Protein AF-A0A8T6MKH1-F1 (afdb_monomer)

Secondary structure (DSSP, 8-state):
---------TT-------EEEETTTTEEEEGGGSEEEEE--SSS--EEEEE-TTT-----EEE--HHHHHHHHHHHHHHSTT--

Structure (mmCIF, N/CA/C/O backbone):
data_AF-A0A8T6MKH1-F1
#
_entry.id   AF-A0A8T6MKH1-F1
#
loop_
_atom_site.group_PDB
_atom_site.id
_atom_site.type_symbol
_atom_site.label_atom_id
_atom_site.label_alt_id
_atom_site.label_comp_id
_atom_site.label_asym_id
_atom_site.label_entity_id
_atom_site.label_seq_id
_atom_site.pdbx_PDB_ins_code
_atom_site.Cartn_x
_atom_site.Cartn_y
_atom_site.Cartn_z
_atom_site.occupancy
_atom_site.B_iso_or_equiv
_atom_site.auth_seq_id
_atom_site.auth_comp_id
_atom_site.auth_asym_id
_atom_site.auth_atom_id
_atom_site.pdbx_PDB_model_num
ATOM 1 N N . MET A 1 1 ? -19.477 16.930 -8.324 1.00 31.83 1 MET A N 1
ATOM 2 C CA . MET A 1 1 ? -18.964 17.692 -7.166 1.00 31.83 1 MET A CA 1
ATOM 3 C C . MET A 1 1 ? -18.727 16.687 -6.053 1.00 31.83 1 MET A C 1
ATOM 5 O O . MET A 1 1 ? -19.682 16.293 -5.401 1.00 31.83 1 MET A O 1
ATOM 9 N N . ASN A 1 2 ? -17.502 16.175 -5.933 1.00 31.62 2 ASN A N 1
ATOM 10 C CA . ASN A 1 2 ? -17.149 15.225 -4.880 1.00 31.62 2 ASN A CA 1
ATOM 11 C C . ASN A 1 2 ? -16.590 16.037 -3.719 1.00 31.62 2 ASN A C 1
ATOM 13 O O . ASN A 1 2 ? -15.475 16.540 -3.794 1.00 31.62 2 ASN A O 1
ATOM 17 N N . THR A 1 3 ? -17.411 16.239 -2.697 1.00 33.41 3 THR A N 1
ATOM 18 C CA . THR A 1 3 ? -17.008 16.912 -1.467 1.00 33.41 3 THR A CA 1
ATOM 19 C C . THR A 1 3 ? -16.044 15.982 -0.735 1.00 33.41 3 THR A C 1
ATOM 21 O O . THR A 1 3 ? -16.469 15.018 -0.099 1.00 33.41 3 THR A O 1
ATOM 24 N N . GLU A 1 4 ? -14.743 16.226 -0.867 1.00 37.94 4 GLU A N 1
ATOM 25 C CA . GLU A 1 4 ? -13.729 15.607 -0.018 1.00 37.94 4 GLU A CA 1
ATOM 26 C C . GLU A 1 4 ? -13.939 16.136 1.402 1.00 37.94 4 GLU A C 1
ATOM 28 O O . GLU A 1 4 ? -13.505 17.224 1.775 1.00 37.94 4 GLU A O 1
ATOM 33 N N . ILE A 1 5 ? -14.712 15.390 2.192 1.00 41.91 5 ILE A N 1
ATOM 34 C CA . ILE A 1 5 ? -14.867 15.654 3.618 1.00 41.91 5 ILE A CA 1
ATOM 35 C C . ILE A 1 5 ? -13.557 15.218 4.279 1.00 41.91 5 ILE A C 1
ATOM 37 O O . ILE A 1 5 ? -13.425 14.093 4.761 1.00 41.91 5 ILE A O 1
ATOM 41 N N . SER A 1 6 ? -12.576 16.116 4.285 1.00 43.34 6 SER A N 1
ATOM 42 C CA . SER A 1 6 ? -11.347 15.991 5.064 1.00 43.34 6 SER A CA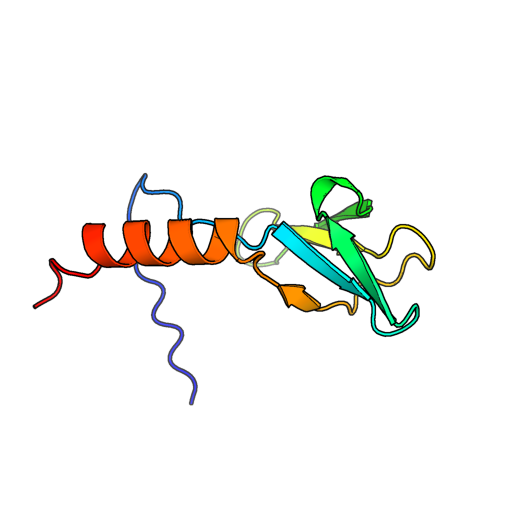 1
ATOM 43 C C . SER A 1 6 ? -11.698 16.104 6.548 1.00 43.34 6 SER A C 1
ATOM 45 O O . SER A 1 6 ? -11.694 17.188 7.133 1.00 43.34 6 SER A O 1
ATOM 47 N N . VAL A 1 7 ? -12.080 14.986 7.173 1.00 50.03 7 VAL A N 1
ATOM 48 C CA . VAL A 1 7 ? -12.363 14.952 8.613 1.00 50.03 7 VAL A CA 1
ATOM 49 C C . VAL A 1 7 ? -11.036 15.118 9.359 1.00 50.03 7 VAL A C 1
ATOM 51 O O . VAL A 1 7 ? -10.222 14.200 9.424 1.00 50.03 7 VAL A O 1
ATOM 54 N N . ASN A 1 8 ? -10.805 16.294 9.943 1.00 48.19 8 ASN A N 1
ATOM 55 C CA . ASN A 1 8 ? -9.659 16.545 10.818 1.00 48.19 8 ASN A CA 1
ATOM 56 C C . ASN A 1 8 ? -9.810 15.746 12.128 1.00 48.19 8 ASN A C 1
ATOM 58 O O . ASN A 1 8 ? -10.479 16.172 13.067 1.00 48.19 8 ASN A O 1
ATOM 62 N N . LEU A 1 9 ? -9.198 14.559 12.191 1.00 54.28 9 LEU A N 1
ATOM 63 C CA . LEU A 1 9 ? -9.330 13.594 13.298 1.00 54.28 9 LEU A CA 1
ATOM 64 C C . LEU A 1 9 ? -8.236 13.707 14.382 1.00 54.28 9 LEU A C 1
ATOM 66 O O . LEU A 1 9 ? -8.133 12.836 15.254 1.00 54.28 9 LEU A O 1
ATOM 70 N N . GLY A 1 10 ? -7.415 14.762 14.365 1.00 55.84 10 GLY A N 1
ATOM 71 C CA . GLY A 1 10 ? -6.289 14.935 15.295 1.00 55.84 10 GLY A CA 1
ATOM 72 C C . GLY A 1 10 ? -5.243 13.809 15.193 1.00 55.84 10 GLY A C 1
ATOM 73 O O . GLY A 1 10 ? -5.042 13.237 14.127 1.00 55.84 10 GLY A O 1
ATOM 74 N N . ASN A 1 11 ? -4.605 13.426 16.313 1.00 56.81 11 ASN A N 1
ATOM 75 C CA . ASN A 1 11 ? -3.583 12.353 16.405 1.00 56.81 11 ASN A CA 1
ATOM 76 C C . ASN A 1 11 ? -4.084 10.926 16.067 1.00 56.81 11 ASN A C 1
ATOM 78 O O . ASN A 1 11 ? -3.373 9.935 16.268 1.00 56.81 11 ASN A O 1
ATOM 82 N N . LYS A 1 12 ? -5.323 10.772 15.596 1.00 65.56 12 LYS A N 1
ATOM 83 C CA . LYS A 1 12 ? -5.934 9.470 15.331 1.00 65.56 12 LYS A CA 1
ATOM 84 C C . LYS A 1 12 ? -5.629 9.033 13.903 1.00 65.56 12 LYS A C 1
ATOM 86 O O . LYS A 1 12 ? -6.384 9.3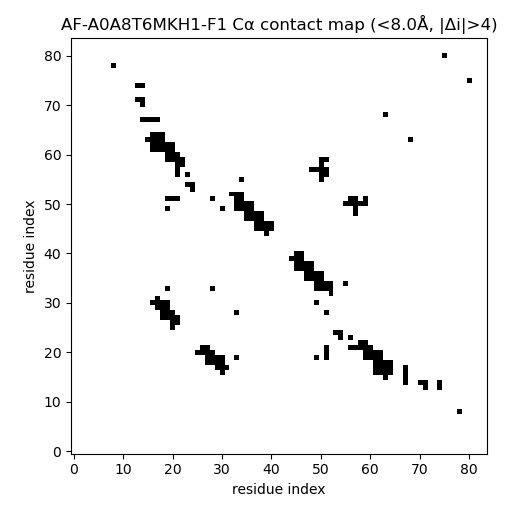19 12.983 1.00 65.56 12 LYS A O 1
ATOM 91 N N . LYS A 1 13 ? -4.541 8.280 13.739 1.00 76.12 13 LYS A N 1
ATOM 92 C CA . LYS A 1 13 ? -4.120 7.749 12.434 1.00 76.12 13 LYS A CA 1
ATOM 93 C C . LYS A 1 13 ? -5.173 6.798 11.854 1.00 76.12 13 LYS A C 1
ATOM 95 O O . LYS A 1 13 ? -5.436 5.734 12.427 1.00 76.12 13 LYS A O 1
ATOM 100 N N . GLU A 1 14 ? -5.771 7.196 10.738 1.00 83.75 14 GLU A N 1
ATOM 101 C CA . GLU A 1 14 ? -6.641 6.350 9.926 1.00 83.75 14 GLU A CA 1
ATOM 102 C C . GLU A 1 14 ? -5.846 5.163 9.354 1.00 83.75 14 GLU A C 1
ATOM 104 O O . GLU A 1 14 ? -4.685 5.322 8.965 1.00 83.75 14 GLU A O 1
ATOM 109 N N . PRO A 1 15 ? -6.410 3.942 9.323 1.00 87.38 15 PRO A N 1
ATOM 110 C CA . PRO A 1 15 ? -5.767 2.825 8.644 1.00 87.38 15 PRO A CA 1
ATOM 111 C C . PRO A 1 15 ? -5.663 3.081 7.136 1.00 87.38 15 PRO A C 1
ATOM 113 O O . PRO A 1 15 ? -6.672 3.064 6.442 1.00 87.38 15 PRO A O 1
ATOM 116 N N . LEU A 1 16 ? -4.437 3.262 6.645 1.00 88.69 16 LEU A N 1
ATOM 117 C CA . LEU A 1 16 ? -4.139 3.415 5.219 1.00 88.69 16 LEU A CA 1
ATOM 118 C C . LEU A 1 16 ? -4.212 2.076 4.457 1.00 88.69 16 LEU A C 1
ATOM 120 O O . LEU A 1 16 ? -4.083 1.015 5.089 1.00 88.69 16 LEU A O 1
ATOM 124 N N . PRO A 1 17 ? -4.391 2.118 3.122 1.00 90.81 17 PRO A N 1
ATOM 125 C CA . PRO A 1 17 ? -4.217 0.971 2.234 1.00 90.81 17 PRO A CA 1
ATOM 126 C C . PRO A 1 17 ? -2.892 0.236 2.460 1.00 90.81 17 PRO A C 1
ATOM 128 O O . PRO A 1 17 ? -1.884 0.843 2.820 1.00 90.81 17 PRO A O 1
ATOM 131 N N . ASP A 1 18 ? -2.902 -1.081 2.269 1.00 94.75 18 ASP A N 1
ATOM 132 C CA . ASP A 1 18 ? -1.718 -1.938 2.418 1.00 94.75 18 ASP A CA 1
ATOM 133 C C . ASP A 1 18 ? -1.440 -2.828 1.208 1.00 94.75 18 ASP A C 1
ATOM 135 O O . ASP A 1 18 ? -0.527 -3.652 1.245 1.00 94.75 18 ASP A O 1
ATOM 139 N N . LEU A 1 19 ? -2.206 -2.632 0.136 1.00 95.88 19 LEU A N 1
ATOM 140 C CA . LEU A 1 19 ? -2.031 -3.304 -1.138 1.00 95.88 19 LEU A CA 1
ATOM 141 C C . LEU A 1 19 ? -1.935 -2.277 -2.265 1.00 95.88 19 LEU A C 1
ATOM 143 O O . LEU A 1 19 ? -2.593 -1.231 -2.231 1.00 95.88 19 LEU A O 1
ATOM 147 N N . TYR A 1 20 ? -1.131 -2.609 -3.265 1.00 95.50 20 TYR A N 1
ATOM 148 C CA . TYR A 1 20 ? -0.932 -1.855 -4.491 1.00 95.50 20 TYR A CA 1
ATOM 149 C C . TYR A 1 20 ? -1.169 -2.777 -5.684 1.00 95.50 20 TYR A C 1
ATOM 151 O O . TYR A 1 20 ? -0.500 -3.797 -5.824 1.00 95.50 20 TYR A O 1
ATOM 159 N N . TYR A 1 21 ? -2.127 -2.425 -6.531 1.00 95.75 21 TYR A N 1
ATOM 160 C CA . TYR A 1 21 ? -2.422 -3.138 -7.767 1.00 95.75 21 TYR A CA 1
ATOM 161 C C . TYR A 1 21 ? -1.776 -2.417 -8.949 1.00 95.75 21 TYR A C 1
ATOM 163 O O . TYR A 1 21 ? -2.093 -1.251 -9.193 1.00 95.75 21 TYR A O 1
ATOM 171 N N . CYS A 1 22 ? -0.916 -3.112 -9.689 1.00 95.75 22 CYS A N 1
ATOM 172 C CA . CYS A 1 22 ? -0.304 -2.609 -10.912 1.00 95.75 22 CYS A CA 1
ATOM 173 C C . CYS A 1 22 ? -1.126 -3.057 -12.135 1.00 95.75 22 CYS A C 1
ATOM 175 O O . CYS A 1 22 ? -1.256 -4.264 -12.341 1.00 95.75 22 CYS A O 1
ATOM 177 N N . PRO A 1 23 ? -1.661 -2.131 -12.954 1.00 94.12 23 PRO A N 1
ATOM 178 C CA . PRO A 1 23 ? -2.429 -2.482 -14.148 1.00 94.12 23 PRO A CA 1
ATOM 179 C C . PRO A 1 23 ? -1.562 -3.073 -15.266 1.00 94.12 23 PRO A C 1
ATOM 181 O O . PRO A 1 23 ? -2.050 -3.915 -16.008 1.00 94.12 23 PRO A O 1
ATOM 184 N N . GLU A 1 24 ? -0.292 -2.674 -15.363 1.00 94.12 24 GLU A N 1
ATOM 185 C CA . GLU A 1 24 ? 0.627 -3.165 -16.400 1.00 94.12 24 GLU A CA 1
ATOM 186 C C . GLU A 1 24 ? 1.019 -4.629 -16.177 1.00 94.12 24 GLU A C 1
ATOM 188 O O . GLU A 1 24 ? 1.060 -5.422 -17.114 1.00 94.12 24 GLU A O 1
ATOM 193 N N . CYS A 1 25 ? 1.278 -5.007 -14.922 1.00 93.31 25 CYS A N 1
ATOM 194 C CA . CYS A 1 25 ? 1.611 -6.389 -14.573 1.00 93.31 25 CYS A CA 1
ATOM 195 C C . CYS A 1 25 ? 0.372 -7.254 -14.297 1.00 93.31 25 CYS A C 1
ATOM 197 O O . CYS A 1 25 ? 0.504 -8.470 -14.215 1.00 93.31 25 CYS A O 1
ATOM 199 N N . ASP A 1 26 ? -0.797 -6.640 -14.093 1.00 94.75 26 ASP A N 1
ATOM 200 C CA . ASP A 1 26 ? -2.014 -7.269 -13.556 1.00 94.75 26 ASP A CA 1
ATOM 201 C C . ASP A 1 26 ? -1.774 -8.028 -12.233 1.00 94.75 26 ASP A C 1
ATOM 203 O O . ASP A 1 26 ? -2.325 -9.097 -11.967 1.00 94.75 26 ASP A O 1
ATOM 207 N N . LEU A 1 27 ? -0.915 -7.462 -11.379 1.00 94.00 27 LEU A N 1
ATOM 208 C CA . LEU A 1 27 ? -0.497 -8.057 -10.110 1.00 94.00 27 LEU A CA 1
ATOM 209 C C . LEU A 1 27 ? -0.776 -7.136 -8.926 1.00 94.00 27 LEU A C 1
ATOM 211 O O . LEU A 1 27 ? -0.821 -5.909 -9.043 1.00 94.00 27 LEU A O 1
ATOM 215 N N . GLU A 1 28 ? -0.945 -7.754 -7.760 1.00 94.81 28 GLU A N 1
ATOM 216 C CA . GLU A 1 28 ? -1.141 -7.073 -6.486 1.00 94.81 28 GLU A CA 1
ATOM 217 C C . GLU A 1 28 ? 0.035 -7.345 -5.543 1.00 94.81 28 GLU A C 1
ATOM 219 O O . GLU A 1 28 ? 0.456 -8.486 -5.353 1.00 94.81 28 GLU A O 1
ATOM 224 N N . PHE A 1 29 ? 0.537 -6.280 -4.925 1.00 94.56 29 PHE A N 1
ATOM 225 C CA . PHE A 1 29 ? 1.706 -6.291 -4.054 1.00 94.56 29 PHE A CA 1
ATOM 226 C C . PHE A 1 29 ? 1.365 -5.685 -2.700 1.00 94.56 29 PHE A C 1
ATOM 228 O O . PHE A 1 29 ? 0.492 -4.819 -2.594 1.00 94.56 29 PHE A O 1
ATOM 235 N N . ASN A 1 30 ? 2.090 -6.077 -1.651 1.00 95.38 30 ASN A N 1
ATOM 236 C CA . ASN A 1 30 ? 2.062 -5.289 -0.427 1.00 95.38 30 ASN A CA 1
ATOM 237 C C . ASN A 1 30 ? 2.749 -3.944 -0.681 1.00 95.38 30 ASN A C 1
ATOM 239 O O . ASN A 1 30 ? 3.817 -3.910 -1.288 1.00 95.38 30 ASN A O 1
ATOM 243 N N . THR A 1 31 ? 2.204 -2.845 -0.161 1.00 91.75 31 THR A N 1
ATOM 244 C CA . THR A 1 31 ? 2.843 -1.525 -0.310 1.00 91.75 31 THR A CA 1
ATOM 245 C C . THR A 1 31 ? 4.266 -1.491 0.258 1.00 91.75 31 THR A C 1
ATOM 247 O O . THR A 1 31 ? 5.104 -0.754 -0.248 1.00 91.75 31 THR A O 1
ATOM 250 N N . SER A 1 32 ? 4.593 -2.343 1.239 1.00 92.75 32 SER A N 1
ATOM 251 C CA . SER A 1 32 ? 5.960 -2.483 1.760 1.00 92.75 32 SER A CA 1
ATOM 252 C C . SER A 1 32 ? 6.953 -3.112 0.778 1.00 92.75 32 SER A C 1
ATOM 254 O O . SER A 1 32 ? 8.151 -3.070 1.032 1.00 92.75 32 SER A O 1
ATOM 256 N N . GLN A 1 33 ? 6.465 -3.773 -0.274 1.00 93.62 33 GLN A N 1
ATOM 257 C CA . GLN A 1 33 ? 7.279 -4.380 -1.332 1.00 93.62 33 GLN A CA 1
ATOM 258 C C . GLN A 1 33 ? 7.436 -3.448 -2.536 1.00 93.62 33 GLN A C 1
ATOM 260 O O . GLN A 1 33 ? 8.312 -3.670 -3.365 1.00 93.62 33 GLN A O 1
ATOM 265 N N . CYS A 1 34 ? 6.585 -2.430 -2.648 1.00 93.62 34 CYS A N 1
ATOM 266 C CA . CYS A 1 34 ? 6.620 -1.472 -3.740 1.00 93.62 34 CYS A CA 1
ATOM 267 C C . CYS A 1 34 ? 7.766 -0.470 -3.582 1.00 93.62 34 CYS A C 1
ATOM 269 O O . CYS A 1 34 ? 8.215 -0.170 -2.473 1.00 93.62 34 CYS A O 1
ATOM 271 N N . ILE A 1 35 ? 8.189 0.100 -4.709 1.00 93.50 35 ILE A N 1
ATOM 272 C CA . ILE A 1 35 ? 9.173 1.183 -4.730 1.00 93.50 35 ILE A CA 1
ATOM 273 C C . ILE A 1 35 ? 8.492 2.437 -4.190 1.00 93.50 35 ILE A C 1
ATOM 275 O O . ILE A 1 35 ? 7.461 2.845 -4.717 1.00 93.50 35 ILE A O 1
ATOM 279 N N . GLN A 1 36 ? 9.052 3.043 -3.147 1.00 92.00 36 GLN A N 1
ATOM 280 C CA . GLN A 1 36 ? 8.527 4.278 -2.567 1.00 92.00 36 GLN A CA 1
ATOM 281 C C . GLN A 1 36 ? 9.160 5.484 -3.248 1.00 92.00 36 GLN A C 1
ATOM 283 O O . GLN A 1 36 ? 10.381 5.562 -3.376 1.00 92.00 36 GLN A O 1
ATOM 288 N N . ILE A 1 37 ? 8.319 6.423 -3.659 1.00 86.94 37 ILE A N 1
ATOM 289 C CA . ILE A 1 37 ? 8.730 7.686 -4.257 1.00 86.94 37 ILE A CA 1
ATOM 290 C C . ILE A 1 37 ? 8.128 8.795 -3.407 1.00 86.94 37 ILE A C 1
ATOM 292 O O . ILE A 1 37 ? 6.932 8.793 -3.117 1.00 86.94 37 ILE A O 1
ATOM 296 N N . GLU A 1 38 ? 8.964 9.727 -2.970 1.00 84.56 38 GLU A N 1
ATOM 297 C CA . GLU A 1 38 ? 8.490 10.951 -2.337 1.00 84.56 38 GLU A CA 1
ATOM 298 C C . GLU A 1 38 ? 8.151 11.963 -3.426 1.00 84.56 38 GLU A C 1
ATOM 300 O O . GLU A 1 38 ? 9.015 12.356 -4.210 1.00 84.56 38 GLU A O 1
ATOM 305 N N . GLU A 1 39 ? 6.890 12.383 -3.474 1.00 79.62 39 GLU A N 1
ATOM 306 C CA . GLU A 1 39 ? 6.431 13.433 -4.373 1.00 79.62 39 GLU A CA 1
ATOM 307 C C . GLU A 1 39 ? 6.166 14.725 -3.600 1.00 79.62 39 GLU A C 1
ATOM 309 O O . GLU A 1 39 ? 5.689 14.735 -2.459 1.00 79.62 39 GLU A O 1
ATOM 314 N N . LEU A 1 40 ? 6.530 15.837 -4.235 1.00 71.94 40 LEU A N 1
ATOM 315 C CA . LEU A 1 40 ? 6.360 17.184 -3.712 1.00 71.94 40 LEU A CA 1
ATOM 316 C C . LEU A 1 40 ? 5.061 17.765 -4.263 1.00 71.94 40 LEU A C 1
ATOM 318 O O . LEU A 1 40 ? 4.905 17.885 -5.476 1.00 71.94 40 LEU A O 1
ATOM 322 N N . ASP A 1 41 ? 4.160 18.173 -3.374 1.00 63.94 41 ASP A N 1
ATOM 323 C CA . ASP A 1 41 ? 3.071 19.079 -3.734 1.00 63.94 41 ASP A CA 1
ATOM 324 C C . ASP A 1 41 ? 3.491 20.533 -3.476 1.00 63.94 41 ASP A C 1
ATOM 326 O O . ASP A 1 41 ? 4.199 20.834 -2.508 1.00 63.94 41 ASP A O 1
ATOM 330 N N . TRP A 1 42 ? 3.028 21.427 -4.348 1.00 57.41 42 TRP A N 1
ATOM 331 C CA . TRP A 1 42 ? 3.196 22.875 -4.274 1.00 57.41 42 TRP A CA 1
ATOM 332 C C . TRP A 1 42 ? 2.605 23.459 -2.978 1.00 57.41 42 TRP A C 1
ATOM 334 O O . TRP A 1 42 ? 3.171 24.410 -2.438 1.00 57.41 42 TRP A O 1
ATOM 344 N N . GLU A 1 43 ? 1.522 22.882 -2.439 1.00 65.94 43 GLU A N 1
ATOM 345 C CA . GLU A 1 43 ? 0.843 23.425 -1.251 1.00 65.94 43 GLU A CA 1
ATOM 346 C C . GLU A 1 43 ? 1.239 22.758 0.073 1.00 65.94 43 GLU A C 1
ATOM 348 O O . GLU A 1 43 ? 1.329 23.444 1.093 1.00 65.94 43 GLU A O 1
ATOM 353 N N . ASN A 1 44 ? 1.476 21.441 0.109 1.00 53.72 44 ASN A N 1
ATOM 354 C CA . ASN A 1 44 ? 1.732 20.728 1.363 1.00 53.72 44 ASN A CA 1
ATOM 355 C C . ASN A 1 44 ? 2.641 19.500 1.202 1.00 53.72 44 ASN A C 1
ATOM 357 O O . ASN A 1 44 ? 2.246 18.481 0.655 1.00 53.72 44 ASN A O 1
ATOM 361 N N . ARG A 1 45 ? 3.831 19.598 1.812 1.00 57.53 45 ARG A N 1
ATOM 362 C CA . ARG A 1 45 ? 4.602 18.535 2.492 1.00 57.53 45 ARG A CA 1
ATOM 363 C C . ARG A 1 45 ? 4.468 17.123 1.899 1.00 57.53 45 ARG A C 1
ATOM 365 O O . ARG A 1 45 ? 3.522 16.423 2.234 1.00 57.53 45 ARG A O 1
ATOM 372 N N . HIS A 1 46 ? 5.504 16.723 1.157 1.00 60.25 46 HIS A N 1
ATOM 373 C CA . HIS A 1 46 ? 5.924 15.350 0.836 1.00 60.25 46 HIS A CA 1
ATOM 374 C C . HIS A 1 46 ? 4.870 14.263 1.091 1.00 60.25 46 HIS A C 1
ATOM 376 O O . HIS A 1 46 ? 4.647 13.863 2.239 1.00 60.25 46 HIS A O 1
ATOM 382 N N . TYR A 1 47 ? 4.281 13.736 0.022 1.00 74.69 47 TYR A N 1
ATOM 383 C CA . TYR A 1 47 ? 3.484 12.519 0.097 1.00 74.69 47 TYR A CA 1
ATOM 384 C C . TYR A 1 47 ? 4.247 11.361 -0.545 1.00 74.69 47 TYR A C 1
ATOM 386 O O . TYR A 1 47 ? 4.954 11.524 -1.536 1.00 74.69 47 TYR A O 1
ATOM 394 N N . THR A 1 48 ? 4.142 10.178 0.058 1.00 84.00 48 THR A N 1
ATOM 395 C CA . THR A 1 48 ? 4.774 8.968 -0.471 1.00 84.00 48 THR A CA 1
ATOM 396 C C . THR A 1 48 ? 3.814 8.279 -1.428 1.00 84.00 48 THR A C 1
ATOM 398 O O . THR A 1 48 ? 2.736 7.834 -1.021 1.00 84.00 48 THR A O 1
ATOM 401 N N . VA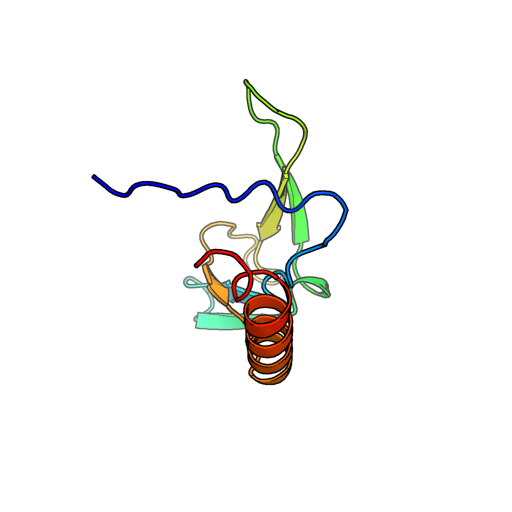L A 1 49 ? 4.225 8.144 -2.683 1.00 88.38 49 VAL A N 1
ATOM 402 C CA . VAL A 1 49 ? 3.581 7.276 -3.668 1.00 88.38 49 VAL A CA 1
ATOM 403 C C . VAL A 1 49 ? 4.376 5.982 -3.831 1.00 88.38 49 VAL A C 1
ATOM 405 O O . VAL A 1 49 ? 5.518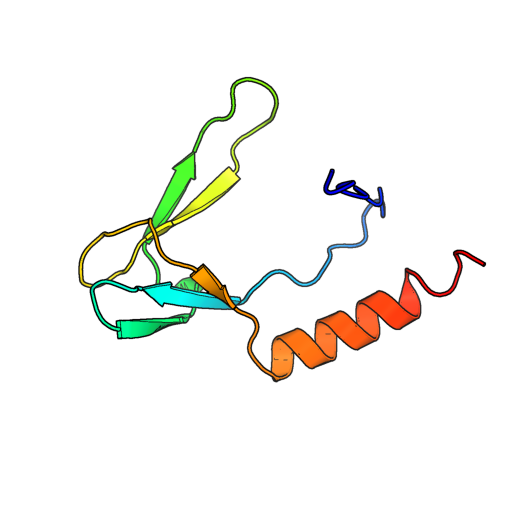 5.864 -3.386 1.00 88.38 49 VAL A O 1
ATOM 408 N N . HIS A 1 50 ? 3.747 4.981 -4.436 1.00 92.38 50 HIS A N 1
ATOM 409 C CA . HIS A 1 50 ? 4.316 3.659 -4.640 1.00 92.38 50 HIS A CA 1
ATOM 410 C C . HIS A 1 50 ? 4.300 3.321 -6.126 1.00 92.38 50 HIS A C 1
ATOM 412 O O . HIS A 1 50 ? 3.323 3.609 -6.819 1.00 92.38 50 HIS A O 1
ATOM 418 N N . SER A 1 51 ? 5.365 2.673 -6.581 1.00 93.88 51 SER A N 1
ATOM 419 C CA . SER A 1 51 ? 5.473 2.115 -7.927 1.00 93.88 51 SER A CA 1
ATOM 420 C C . SER A 1 51 ? 5.608 0.602 -7.873 1.00 93.88 51 SER A C 1
ATOM 422 O O . SER A 1 51 ? 6.110 0.032 -6.895 1.00 93.88 51 SER A O 1
ATOM 424 N N . CYS A 1 52 ? 5.156 -0.048 -8.938 1.00 94.81 52 CYS A N 1
ATOM 425 C CA . CYS A 1 52 ? 5.282 -1.479 -9.132 1.00 94.81 52 CYS A CA 1
ATOM 426 C C . CYS A 1 52 ? 6.756 -1.909 -9.015 1.00 94.81 52 CYS A C 1
ATOM 428 O O . CYS A 1 52 ? 7.603 -1.322 -9.690 1.00 94.81 52 CYS A O 1
ATOM 430 N N . PRO A 1 53 ? 7.084 -2.924 -8.194 1.00 94.50 53 PRO A N 1
ATOM 431 C CA . PRO A 1 53 ? 8.461 -3.399 -8.065 1.00 94.50 53 PRO A CA 1
ATOM 432 C C . PRO A 1 53 ? 8.994 -4.059 -9.344 1.00 94.50 53 PRO A C 1
ATOM 434 O O . PRO A 1 53 ? 10.205 -4.074 -9.547 1.00 94.50 53 PRO A O 1
ATOM 437 N N . ASP A 1 54 ? 8.106 -4.567 -10.202 1.00 93.06 54 ASP A N 1
ATOM 438 C CA . ASP A 1 54 ? 8.497 -5.334 -11.387 1.00 93.06 54 ASP A CA 1
ATOM 439 C C . ASP A 1 54 ? 8.635 -4.458 -12.638 1.00 93.06 54 ASP A C 1
ATOM 441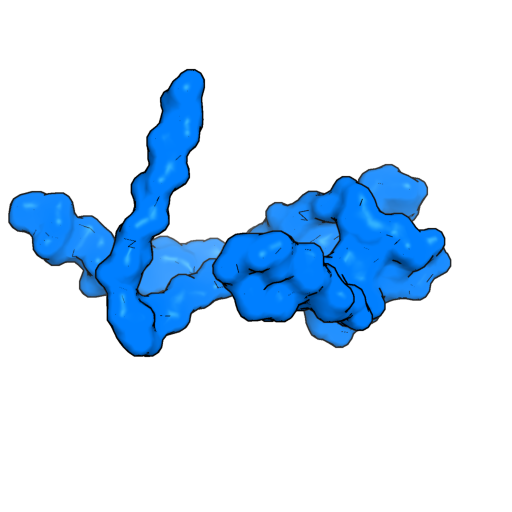 O O . ASP A 1 54 ? 9.635 -4.547 -13.346 1.00 93.06 54 ASP A O 1
ATOM 445 N N . CYS A 1 55 ? 7.649 -3.598 -12.924 1.00 93.56 55 CYS A N 1
ATOM 446 C CA . CYS A 1 55 ? 7.662 -2.748 -14.123 1.00 93.56 55 CYS A CA 1
ATOM 447 C C . CYS A 1 55 ? 8.011 -1.278 -13.849 1.00 93.56 55 CYS A C 1
ATOM 449 O O . CYS A 1 55 ? 8.230 -0.524 -14.793 1.00 93.56 55 CYS A O 1
ATOM 451 N N . GLY A 1 56 ? 8.060 -0.854 -12.581 1.00 91.38 56 GLY A N 1
ATOM 452 C CA . GLY A 1 56 ? 8.361 0.528 -12.202 1.00 91.38 56 GLY A CA 1
ATOM 453 C C . GLY A 1 56 ? 7.230 1.531 -12.446 1.00 91.38 56 GLY A C 1
ATOM 454 O O . GLY A 1 56 ? 7.411 2.707 -12.147 1.00 91.38 56 GLY A O 1
ATOM 455 N N . ASP A 1 57 ? 6.073 1.096 -12.953 1.00 89.88 57 ASP A N 1
ATOM 456 C CA . ASP A 1 57 ? 4.923 1.974 -13.177 1.00 89.88 57 ASP A CA 1
ATOM 457 C C . ASP A 1 57 ? 4.310 2.450 -11.851 1.00 89.88 57 ASP A C 1
ATOM 459 O O . ASP A 1 57 ? 4.176 1.673 -10.902 1.00 89.88 57 ASP A O 1
ATOM 463 N N . ASN A 1 58 ? 3.923 3.725 -11.796 1.00 88.56 58 ASN A N 1
ATOM 464 C CA . ASN A 1 58 ? 3.319 4.375 -10.637 1.00 88.56 58 ASN A CA 1
ATOM 465 C C . ASN A 1 58 ? 1.802 4.613 -10.792 1.00 88.56 58 ASN A C 1
ATOM 467 O O . ASN A 1 58 ? 1.163 5.025 -9.824 1.00 88.56 58 ASN A O 1
ATOM 471 N N . ALA A 1 59 ? 1.196 4.271 -11.937 1.00 88.31 59 ALA A N 1
ATOM 472 C CA . ALA A 1 59 ? -0.237 4.449 -12.215 1.00 88.31 59 ALA A CA 1
ATOM 473 C C . ALA A 1 59 ? -1.169 3.414 -11.540 1.00 88.31 59 ALA A C 1
ATOM 475 O O . ALA A 1 59 ? -2.362 3.311 -11.855 1.00 88.31 59 ALA A O 1
ATOM 476 N N . GLY A 1 60 ? -0.643 2.623 -10.605 1.00 89.62 60 GLY A N 1
ATOM 477 C CA . GLY A 1 60 ? -1.392 1.611 -9.874 1.00 89.62 60 GLY A CA 1
ATOM 478 C C . GLY A 1 60 ? -2.438 2.147 -8.897 1.00 89.62 60 GLY A C 1
ATOM 479 O O . GLY A 1 60 ? -2.525 3.330 -8.573 1.00 89.62 60 GLY A O 1
ATOM 480 N N . LYS A 1 61 ? -3.280 1.231 -8.413 1.00 93.25 61 LYS A N 1
ATOM 481 C CA . LYS A 1 61 ? -4.404 1.534 -7.516 1.00 93.25 61 LYS A CA 1
ATOM 482 C C . LYS A 1 61 ? -4.160 0.958 -6.132 1.00 93.25 61 LYS A C 1
ATOM 484 O O . LYS A 1 61 ? -3.833 -0.218 -5.989 1.00 93.25 61 LYS A O 1
ATOM 489 N N . TYR A 1 62 ? -4.422 1.756 -5.106 1.00 93.38 62 TYR A N 1
ATOM 490 C CA . TYR A 1 62 ? -4.344 1.3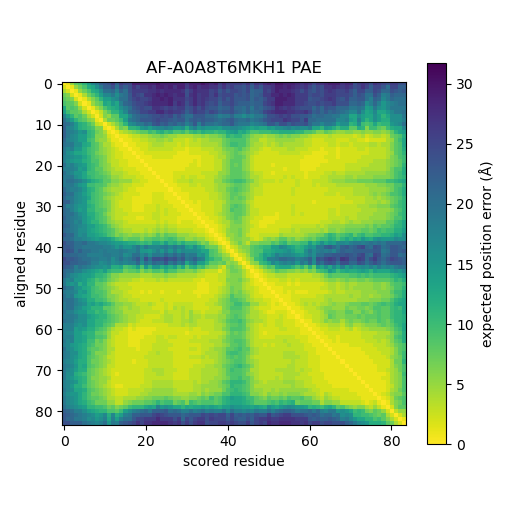03 -3.723 1.00 93.38 62 TYR A CA 1
ATOM 491 C C . TYR A 1 62 ? -5.587 0.525 -3.303 1.00 93.38 62 TYR A C 1
ATOM 493 O O . TYR A 1 62 ? -6.720 0.908 -3.604 1.00 93.38 62 TYR A O 1
ATOM 501 N N . ARG A 1 63 ? -5.373 -0.561 -2.561 1.00 93.25 63 ARG A N 1
ATOM 502 C CA 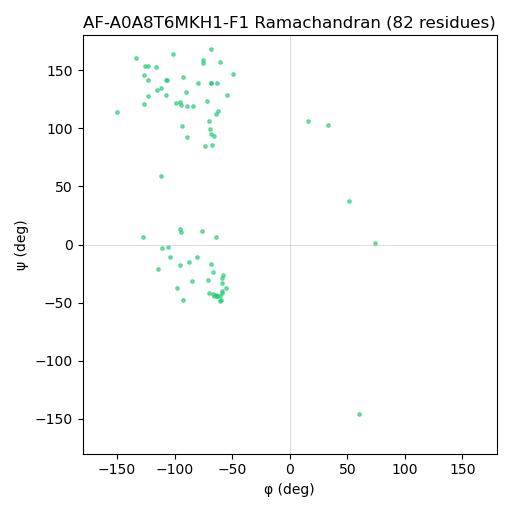. ARG A 1 63 ? -6.425 -1.429 -2.026 1.00 93.25 63 ARG A CA 1
ATOM 503 C C . ARG A 1 63 ? -6.167 -1.749 -0.555 1.00 93.25 63 ARG A C 1
ATOM 505 O O . ARG A 1 63 ? -5.062 -1.602 -0.033 1.00 93.25 63 ARG A O 1
ATOM 512 N N . MET A 1 64 ? -7.217 -2.174 0.139 1.00 94.06 64 MET A N 1
ATOM 513 C CA . MET A 1 64 ? -7.125 -2.652 1.518 1.00 94.06 64 MET A CA 1
ATOM 514 C C . MET A 1 64 ? -7.302 -4.162 1.548 1.00 94.06 64 MET A C 1
ATOM 516 O O . MET A 1 64 ? -8.312 -4.671 1.066 1.00 94.06 64 MET A O 1
ATOM 520 N N . SER A 1 65 ? -6.376 -4.864 2.199 1.00 94.56 65 SER A N 1
ATOM 521 C CA . SER A 1 65 ? -6.587 -6.265 2.557 1.00 94.56 65 SER A CA 1
ATOM 522 C C . SER A 1 65 ? -7.805 -6.404 3.476 1.00 94.56 65 SER A C 1
ATOM 524 O O . SER A 1 65 ? -8.152 -5.479 4.216 1.00 94.56 65 SER A O 1
ATOM 526 N N . GLU A 1 66 ? -8.433 -7.581 3.532 1.00 94.81 66 GLU A N 1
ATOM 527 C CA . GLU A 1 66 ? -9.570 -7.805 4.439 1.00 94.81 66 GLU A CA 1
ATOM 528 C C . GLU A 1 66 ? -9.236 -7.481 5.904 1.00 94.81 66 GLU A C 1
ATOM 53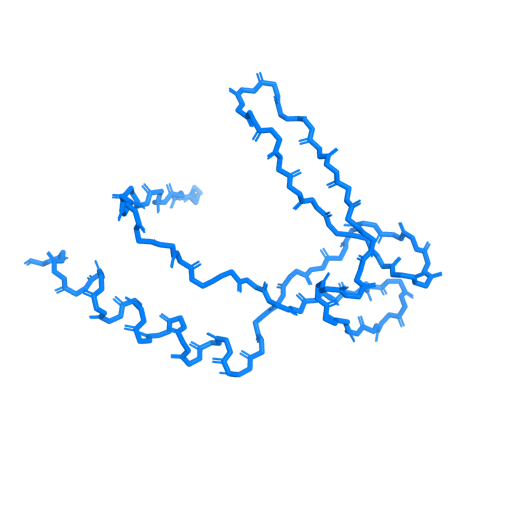0 O O . GLU A 1 66 ? -10.058 -6.947 6.656 1.00 94.81 66 GLU A O 1
ATOM 535 N N . LYS A 1 67 ? -8.005 -7.792 6.327 1.00 93.75 67 LYS A N 1
ATOM 536 C CA . LYS A 1 67 ? -7.502 -7.480 7.668 1.00 93.75 67 LYS A CA 1
ATOM 537 C C . LYS A 1 67 ? -7.454 -5.969 7.889 1.00 93.75 67 LYS A C 1
ATOM 539 O O . LYS A 1 67 ? -7.879 -5.492 8.949 1.00 93.75 67 LYS A O 1
ATOM 544 N N . ARG A 1 68 ? -6.958 -5.217 6.903 1.00 92.31 68 ARG A N 1
ATOM 545 C CA . ARG A 1 68 ? -6.906 -3.753 6.945 1.00 92.31 68 ARG A CA 1
ATOM 546 C C . ARG A 1 68 ? -8.298 -3.146 6.945 1.00 92.31 68 ARG A C 1
ATOM 548 O O . ARG A 1 68 ? -8.579 -2.306 7.796 1.00 92.31 68 ARG A O 1
ATOM 555 N N . LEU A 1 69 ? -9.188 -3.654 6.100 1.00 93.38 69 LEU A N 1
ATOM 556 C CA . LEU A 1 69 ? -10.577 -3.222 6.004 1.00 93.38 69 LEU A CA 1
ATOM 557 C C . LEU A 1 69 ? -11.327 -3.430 7.331 1.00 93.38 69 LEU A C 1
ATOM 559 O O . LEU A 1 69 ? -11.980 -2.516 7.834 1.00 93.38 69 LEU A O 1
ATOM 563 N N . LYS A 1 70 ? -11.160 -4.589 7.986 1.00 93.81 70 LYS A N 1
ATOM 564 C CA . LYS A 1 70 ? -11.711 -4.845 9.334 1.00 93.81 70 LYS A CA 1
ATOM 565 C C . LYS A 1 70 ? -11.193 -3.838 10.367 1.00 93.81 70 LYS A C 1
ATOM 567 O O . LYS A 1 70 ? -11.955 -3.388 11.227 1.00 93.81 70 LYS A O 1
ATOM 572 N N . LYS A 1 71 ? -9.908 -3.470 10.303 1.00 91.88 71 LYS A N 1
ATOM 573 C CA . LYS A 1 71 ? -9.316 -2.444 11.179 1.00 91.88 71 LYS A CA 1
ATOM 574 C C . LYS A 1 71 ? -9.902 -1.061 10.888 1.00 91.88 71 LYS A C 1
ATOM 576 O O . LYS A 1 71 ? -10.238 -0.352 11.837 1.00 91.88 71 LYS A O 1
ATOM 581 N N . TRP A 1 72 ? -10.070 -0.713 9.614 1.00 90.38 72 TRP A N 1
ATOM 582 C CA . TRP A 1 72 ? -10.695 0.534 9.181 1.00 90.38 72 TRP A CA 1
ATOM 583 C C . TRP A 1 72 ? -12.134 0.650 9.684 1.00 90.38 72 TRP A C 1
ATOM 585 O O . TRP A 1 72 ? -12.461 1.635 10.337 1.00 90.38 72 TRP A O 1
ATOM 595 N N . TYR A 1 73 ? -12.961 -0.391 9.541 1.00 91.06 73 TYR A N 1
ATOM 596 C CA . TYR A 1 73 ? -14.325 -0.383 10.084 1.00 91.06 73 TYR A CA 1
ATOM 597 C C . TYR A 1 73 ? -14.365 -0.172 11.602 1.00 91.06 73 TYR A C 1
ATOM 599 O O . TYR A 1 73 ? -15.195 0.593 12.091 1.00 91.06 73 TYR A O 1
ATOM 607 N N . LYS A 1 74 ? -13.470 -0.819 12.363 1.00 90.56 74 LYS A N 1
ATOM 608 C CA . LYS A 1 74 ? -13.371 -0.611 13.820 1.00 90.56 74 LYS A CA 1
ATOM 609 C C . LYS A 1 74 ? -12.962 0.820 14.162 1.00 90.56 74 LYS A C 1
ATOM 611 O O . LYS A 1 74 ? -13.539 1.423 15.062 1.00 90.56 74 LYS A O 1
ATOM 616 N N . TRP A 1 75 ? -11.980 1.363 13.445 1.00 89.25 75 TRP A N 1
ATOM 617 C CA . TRP A 1 75 ? -11.538 2.741 13.623 1.00 89.25 75 TRP A CA 1
ATOM 618 C C . TRP A 1 75 ? -12.657 3.734 13.274 1.00 89.25 75 TRP A C 1
ATOM 620 O O . TRP A 1 75 ? -12.936 4.629 14.068 1.00 89.25 75 TRP A O 1
ATOM 630 N N . ARG A 1 76 ? -13.373 3.520 12.163 1.00 87.88 76 ARG A N 1
ATOM 631 C CA . ARG A 1 76 ? -14.507 4.346 11.730 1.00 87.88 76 ARG A CA 1
ATOM 632 C C . ARG A 1 76 ? -15.624 4.327 12.766 1.00 87.88 76 ARG A C 1
ATOM 634 O O . ARG A 1 76 ? -16.053 5.386 13.207 1.00 87.88 76 ARG A O 1
ATOM 641 N N . LYS A 1 77 ? -16.024 3.142 13.239 1.00 88.00 77 LYS A N 1
ATOM 642 C CA . LYS A 1 77 ? -17.018 2.999 14.318 1.00 88.00 77 LYS A CA 1
ATOM 643 C C . LYS A 1 77 ? -16.612 3.690 15.619 1.00 88.00 77 LYS A C 1
ATOM 645 O O . LYS A 1 77 ? -17.492 4.061 16.367 1.00 88.00 77 LYS A O 1
ATOM 650 N N 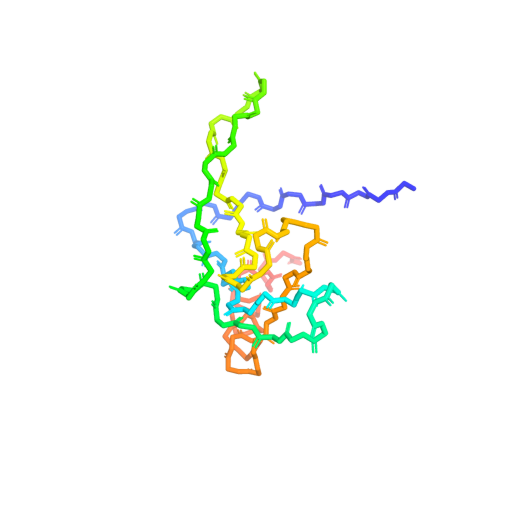. LYS A 1 78 ? -15.318 3.829 15.917 1.00 85.81 78 LYS A N 1
ATOM 651 C CA . LYS A 1 78 ? -14.837 4.475 17.149 1.00 85.81 78 LYS A CA 1
ATOM 652 C C . LYS A 1 78 ? -14.738 5.998 17.030 1.00 85.81 78 LYS A C 1
ATOM 654 O O . LYS A 1 78 ? -14.837 6.690 18.036 1.00 85.81 78 LYS A O 1
ATOM 659 N N . ASN A 1 79 ? -14.455 6.509 15.832 1.00 81.25 79 ASN A N 1
ATOM 660 C CA . ASN A 1 79 ? -14.045 7.903 15.644 1.00 81.25 79 ASN A CA 1
ATOM 661 C C . ASN A 1 79 ? -15.041 8.754 14.858 1.00 81.25 79 ASN A C 1
ATOM 663 O O . ASN A 1 79 ? -14.998 9.970 14.980 1.00 81.25 79 ASN A O 1
ATOM 667 N N . LEU A 1 80 ? -15.922 8.126 14.081 1.00 73.62 80 LEU A N 1
ATOM 668 C CA . LEU A 1 80 ? -16.948 8.798 13.283 1.00 73.62 80 LEU A CA 1
ATOM 669 C C . LEU A 1 80 ? -18.366 8.541 13.824 1.00 73.62 80 LEU A C 1
ATOM 671 O O . LEU A 1 80 ? -19.319 9.102 13.305 1.00 73.62 80 LEU A O 1
ATOM 675 N N . SER A 1 81 ? -18.525 7.723 14.873 1.00 60.47 81 SER A N 1
ATOM 676 C CA . SER A 1 81 ? -19.820 7.499 15.541 1.00 60.47 81 SER A CA 1
ATOM 677 C C . SER A 1 81 ? -20.208 8.597 16.534 1.00 60.47 81 SER A C 1
ATOM 679 O O . SER A 1 81 ? -21.321 8.579 17.039 1.00 60.47 81 SER A O 1
ATOM 681 N N . SER A 1 82 ? -19.286 9.503 16.869 1.00 53.12 82 SER A N 1
ATOM 682 C CA . SER A 1 82 ? -19.507 10.647 17.765 1.00 53.12 82 SER A CA 1
ATOM 683 C C . SER A 1 82 ? -19.856 11.934 17.007 1.00 53.12 82 SER A C 1
ATOM 685 O O . SER A 1 82 ? -19.766 13.016 17.572 1.00 53.12 82 SER A O 1
ATOM 687 N N . VAL A 1 83 ? -20.178 11.818 15.715 1.00 51.41 83 VAL A N 1
ATOM 688 C CA . VAL A 1 83 ? -20.607 12.916 14.840 1.00 51.41 83 VAL A CA 1
ATOM 689 C C . VAL A 1 83 ? -22.083 12.693 14.491 1.00 51.41 83 VAL A C 1
ATOM 691 O O . VAL A 1 83 ? -22.419 12.457 13.335 1.00 51.41 83 VAL A O 1
ATOM 694 N N . ILE A 1 84 ? -22.946 12.645 15.510 1.00 44.78 84 ILE A N 1
ATOM 695 C CA . ILE A 1 84 ? -24.412 12.758 15.407 1.00 44.78 84 ILE A CA 1
ATOM 696 C C . ILE A 1 84 ? -24.884 13.548 16.623 1.00 44.78 84 ILE A C 1
ATOM 698 O O . ILE A 1 84 ? -24.440 13.185 17.737 1.00 44.78 84 ILE A O 1
#

Foldseek 3Di:
DDPPPPPCQDPQDALFFQWKADPVVRDIDGQVLFDWDWDDDPPDDTDIFTADPPPRHRPIDTDHDPVSVVVNVVSCCVRVVVVD

Radius of gyration: 15.22 Å; Cα contacts (8 Å, |Δi|>4): 111; chains: 1; bounding box: 34×32×34 Å

pLDDT: mean 80.03, std 18.78, range [31.62, 95.88]

Mean predicted aligned error: 9.01 Å

Sequence (84 aa):
MNTEISVNLGNKKEPLPDLYYCPECDLEFNTSQCIQIEELDWENRHYTVHSCPDCGDNAGKYRMSEKRLKKWYKWRKKNLSSVI

Solvent-accessible surface area (backbone atoms only — not comparable to full-atom values): 5356 Å² total; per-residue (Å²): 136,86,81,80,78,79,75,85,63,75,95,57,81,74,72,69,67,52,27,36,34,30,76,89,77,72,43,76,41,47,50,90,67,30,44,79,42,82,41,81,50,96,88,58,77,67,46,80,47,57,19,35,70,86,80,61,52,58,88,44,48,77,38,60,46,72,70,49,45,55,50,32,53,54,51,44,61,71,68,58,66,79,78,119

Nearest PDB structures (foldseek):
  3hp3-assembly2_H  TM=3.927E-01  e=9.923E+00  Homo sapiens
  9asp-assembly1_B  TM=3.289E-01  e=9.303E+00  Homo sapiens